Protein AF-A0A1F8EU82-F1 (afdb_monomer_lite)

Radius of gyration: 13.81 Å; chains: 1; bounding box: 41×26×36 Å

pLDDT: mean 71.19, std 11.15, range [42.75, 85.06]

Structure (mmCIF, N/CA/C/O backbone):
data_AF-A0A1F8EU82-F1
#
_entry.id   AF-A0A1F8EU82-F1
#
loop_
_atom_site.group_PDB
_atom_site.id
_atom_site.type_symbol
_atom_site.label_atom_id
_atom_site.label_alt_id
_atom_site.label_comp_id
_atom_site.label_asym_id
_atom_site.label_entity_id
_atom_site.label_seq_id
_atom_site.pdbx_PDB_ins_code
_atom_site.Cartn_x
_atom_site.Cartn_y
_atom_site.Cartn_z
_atom_site.occupancy
_atom_site.B_iso_or_equiv
_atom_site.auth_seq_id
_atom_site.auth_comp_id
_atom_site.auth_asym_id
_atom_site.auth_atom_id
_atom_site.pdbx_PDB_model_num
ATOM 1 N N . MET A 1 1 ? 17.419 -1.067 -7.642 1.00 68.06 1 MET A N 1
ATOM 2 C CA . MET A 1 1 ? 16.843 0.188 -8.180 1.00 68.06 1 MET A CA 1
ATOM 3 C C . MET A 1 1 ? 15.313 0.126 -8.231 1.00 68.06 1 MET A C 1
ATOM 5 O O . MET A 1 1 ? 14.684 0.919 -7.546 1.00 68.06 1 MET A O 1
ATOM 9 N N . PHE A 1 2 ? 14.714 -0.864 -8.909 1.00 69.62 2 PHE A N 1
ATOM 10 C CA . PHE A 1 2 ? 13.254 -1.094 -8.963 1.00 69.62 2 PHE A CA 1
ATOM 11 C C . PHE A 1 2 ? 12.539 -1.059 -7.593 1.00 69.62 2 PHE A C 1
ATOM 13 O O . PHE A 1 2 ? 11.602 -0.287 -7.408 1.00 69.62 2 PHE A O 1
ATOM 20 N N . TYR A 1 3 ? 13.015 -1.827 -6.604 1.00 70.75 3 TYR A N 1
ATOM 21 C CA . TYR A 1 3 ? 12.391 -1.883 -5.271 1.00 70.75 3 TYR A CA 1
ATOM 22 C C . TYR A 1 3 ? 12.427 -0.550 -4.515 1.00 70.75 3 TYR A C 1
ATOM 24 O O . TYR A 1 3 ? 11.478 -0.217 -3.818 1.00 70.75 3 TYR A O 1
ATOM 32 N N . ILE A 1 4 ? 13.488 0.240 -4.696 1.00 73.56 4 ILE A N 1
ATOM 33 C CA . ILE A 1 4 ? 13.636 1.553 -4.054 1.00 73.56 4 ILE A CA 1
ATOM 34 C C . ILE A 1 4 ? 12.628 2.541 -4.651 1.00 73.56 4 ILE A C 1
ATOM 36 O O . ILE A 1 4 ? 11.934 3.228 -3.908 1.00 73.56 4 ILE A O 1
ATOM 40 N N . PHE A 1 5 ? 12.485 2.565 -5.982 1.00 73.38 5 PHE A N 1
ATOM 41 C CA . PHE A 1 5 ? 11.475 3.393 -6.650 1.00 73.38 5 PHE A CA 1
ATOM 42 C C . PHE A 1 5 ? 10.050 2.965 -6.319 1.00 73.38 5 PHE A C 1
ATOM 44 O O . PHE A 1 5 ? 9.183 3.818 -6.133 1.00 73.38 5 PHE A O 1
ATOM 51 N N . THR A 1 6 ? 9.821 1.659 -6.195 1.00 73.19 6 THR A N 1
ATOM 52 C CA . THR A 1 6 ? 8.526 1.110 -5.786 1.00 73.19 6 THR A CA 1
ATOM 53 C C . THR A 1 6 ? 8.192 1.542 -4.360 1.00 73.19 6 THR A C 1
ATOM 55 O O . THR A 1 6 ? 7.092 2.024 -4.119 1.00 73.19 6 THR A O 1
ATOM 58 N N . LEU A 1 7 ? 9.151 1.454 -3.432 1.00 74.50 7 LEU A N 1
ATOM 59 C CA . LEU A 1 7 ? 8.967 1.861 -2.039 1.00 74.50 7 LEU A CA 1
ATOM 60 C C . LEU A 1 7 ? 8.731 3.372 -1.905 1.00 74.50 7 LEU A C 1
ATOM 62 O O . LEU A 1 7 ? 7.799 3.785 -1.220 1.00 74.50 7 LEU A O 1
ATOM 66 N N . ALA A 1 8 ? 9.527 4.198 -2.591 1.00 73.19 8 ALA A N 1
ATOM 67 C CA . ALA A 1 8 ? 9.353 5.650 -2.594 1.00 73.19 8 ALA A CA 1
ATOM 68 C C . ALA A 1 8 ? 7.985 6.054 -3.175 1.00 73.19 8 ALA A C 1
ATOM 70 O O . ALA A 1 8 ? 7.271 6.865 -2.590 1.00 73.19 8 ALA A O 1
ATOM 71 N N . SER A 1 9 ? 7.574 5.432 -4.282 1.00 73.56 9 SER A N 1
ATOM 72 C CA . SER A 1 9 ? 6.273 5.689 -4.914 1.00 73.56 9 SER A CA 1
ATOM 73 C C . SER A 1 9 ? 5.102 5.180 -4.067 1.00 73.56 9 SER A C 1
ATOM 75 O O . SER A 1 9 ? 4.052 5.824 -4.006 1.00 73.56 9 SER A O 1
ATOM 77 N N . ALA A 1 10 ? 5.278 4.058 -3.364 1.00 73.94 10 ALA A N 1
ATOM 78 C CA . ALA A 1 10 ? 4.295 3.537 -2.421 1.00 73.94 10 ALA A CA 1
ATOM 79 C C . ALA A 1 10 ? 4.122 4.479 -1.224 1.00 73.94 10 ALA A C 1
ATOM 81 O O . ALA A 1 10 ? 2.991 4.729 -0.822 1.00 73.94 10 ALA A O 1
ATOM 82 N N . ALA A 1 11 ? 5.208 5.065 -0.706 1.00 72.56 11 ALA A N 1
ATOM 83 C CA . ALA A 1 11 ? 5.152 6.057 0.369 1.00 72.56 11 ALA A CA 1
ATOM 84 C C . ALA A 1 11 ? 4.408 7.337 -0.053 1.00 72.56 11 ALA A C 1
ATOM 86 O O . ALA A 1 11 ? 3.608 7.875 0.718 1.00 72.56 11 ALA A O 1
ATOM 87 N N . VAL A 1 12 ? 4.616 7.799 -1.291 1.00 77.12 12 VAL A N 1
ATOM 88 C CA . VAL A 1 12 ? 3.868 8.932 -1.864 1.00 77.12 12 VAL A CA 1
ATOM 89 C C . VAL A 1 12 ? 2.388 8.584 -2.022 1.00 77.12 12 VAL A C 1
ATOM 91 O O . VAL A 1 12 ? 1.530 9.349 -1.586 1.00 77.12 12 VAL A O 1
ATOM 94 N N . THR A 1 13 ? 2.077 7.409 -2.576 1.00 75.12 13 THR A N 1
ATOM 95 C CA . THR A 1 13 ? 0.690 6.945 -2.755 1.00 75.12 13 THR A CA 1
ATOM 96 C C . THR A 1 13 ? -0.022 6.794 -1.413 1.00 75.12 13 THR A C 1
ATOM 98 O O . THR A 1 13 ? -1.137 7.275 -1.252 1.00 75.12 13 THR A O 1
ATOM 101 N N . PHE A 1 14 ? 0.637 6.186 -0.428 1.00 72.50 14 PHE A N 1
ATOM 102 C CA . PHE A 1 14 ? 0.151 6.069 0.944 1.00 72.50 14 PHE A CA 1
ATOM 103 C C . PHE A 1 14 ? -0.184 7.438 1.541 1.00 72.50 14 PHE A C 1
ATOM 105 O O . PHE A 1 14 ? -1.292 7.653 2.029 1.00 72.50 14 PHE A O 1
ATOM 112 N N . SER A 1 15 ? 0.750 8.388 1.447 1.00 67.50 15 SER A N 1
ATOM 113 C CA . SER A 1 15 ? 0.564 9.746 1.970 1.00 67.50 15 SER A CA 1
ATOM 114 C C . SER A 1 15 ? -0.609 10.453 1.289 1.00 67.50 15 SER A C 1
ATOM 116 O O . SER A 1 15 ? -1.408 11.108 1.956 1.00 67.50 15 SER A O 1
ATOM 118 N N . TYR A 1 16 ? -0.750 10.282 -0.029 1.00 74.75 16 TYR A N 1
ATOM 119 C CA . TYR A 1 16 ? -1.861 10.828 -0.802 1.00 74.75 16 TYR A CA 1
ATOM 120 C C . TYR A 1 16 ? -3.207 10.215 -0.400 1.00 74.75 16 TYR A C 1
ATOM 122 O O . TYR A 1 16 ? -4.161 10.957 -0.196 1.00 74.75 16 TYR A O 1
ATOM 130 N N . VAL A 1 17 ? -3.291 8.892 -0.233 1.00 70.56 17 VAL A N 1
ATOM 131 C CA . VAL A 1 17 ? -4.525 8.206 0.188 1.00 70.56 17 VAL A CA 1
ATOM 132 C C . VAL A 1 17 ? -4.934 8.643 1.594 1.00 70.56 17 VAL A C 1
ATOM 134 O O . VAL A 1 17 ? -6.100 8.969 1.807 1.00 70.56 17 VAL A O 1
ATOM 137 N N . LEU A 1 18 ? -3.988 8.735 2.534 1.00 67.25 18 LEU A N 1
ATOM 138 C CA . LEU A 1 18 ? -4.270 9.236 3.880 1.00 67.25 18 LEU A CA 1
ATOM 139 C C . LEU A 1 18 ? -4.752 10.691 3.871 1.00 67.25 18 LEU A C 1
ATOM 141 O O . LEU A 1 18 ? -5.717 11.021 4.563 1.00 67.25 18 LEU A O 1
ATOM 145 N N . LEU A 1 19 ? -4.114 11.561 3.082 1.00 65.75 19 LEU A N 1
ATOM 146 C CA . LEU A 1 19 ? -4.539 12.953 2.924 1.00 65.75 19 LEU A CA 1
ATOM 147 C C . LEU A 1 19 ? -5.931 13.032 2.294 1.00 65.75 19 LEU A C 1
ATOM 149 O O . LEU A 1 19 ? -6.820 13.652 2.869 1.00 65.75 19 LEU A O 1
ATOM 153 N N . ALA A 1 20 ? -6.149 12.362 1.163 1.00 67.44 20 ALA A N 1
ATOM 154 C CA . ALA A 1 20 ? -7.435 12.318 0.477 1.00 67.44 20 ALA A CA 1
ATOM 155 C C . ALA A 1 20 ? -8.543 11.811 1.405 1.00 67.44 20 ALA A C 1
ATOM 157 O O . ALA A 1 20 ? -9.619 12.397 1.440 1.00 67.44 20 ALA A O 1
ATOM 158 N N . LYS A 1 21 ? -8.268 10.796 2.229 1.00 64.19 21 LYS A N 1
ATOM 159 C CA . LYS A 1 21 ? -9.224 10.277 3.211 1.00 64.19 21 LYS A CA 1
ATOM 160 C C . LYS A 1 21 ? -9.506 11.260 4.345 1.00 64.19 21 LYS A C 1
ATOM 162 O O . LYS A 1 21 ? -10.655 11.395 4.757 1.00 64.19 21 LYS A O 1
ATOM 167 N N . LYS A 1 22 ? -8.486 11.984 4.820 1.00 61.16 22 LYS A N 1
ATOM 168 C CA . LYS A 1 22 ? -8.654 13.070 5.798 1.00 61.16 22 LYS A CA 1
ATOM 169 C C . LYS A 1 22 ? -9.539 14.199 5.255 1.00 61.16 22 LYS A C 1
ATOM 171 O O . LYS A 1 22 ? -10.239 14.830 6.036 1.00 61.16 22 LYS A O 1
ATOM 176 N N . PHE A 1 23 ? -9.522 14.442 3.945 1.00 60.44 23 PHE A N 1
ATOM 177 C CA . PHE A 1 23 ? -10.387 15.434 3.295 1.00 60.44 23 PHE A CA 1
ATOM 178 C C . PHE A 1 23 ? -11.753 14.871 2.857 1.00 60.44 23 PHE A C 1
ATOM 180 O O . PHE A 1 23 ? -12.716 15.625 2.778 1.00 60.44 23 PHE A O 1
ATOM 187 N N . ALA A 1 24 ? -11.864 13.563 2.614 1.00 59.00 24 ALA A N 1
ATOM 188 C CA . ALA A 1 24 ? -13.084 12.871 2.180 1.00 59.00 24 ALA A CA 1
ATOM 189 C C . ALA A 1 24 ? -13.889 12.250 3.341 1.00 59.00 24 ALA A C 1
ATOM 191 O O . ALA A 1 24 ? -14.657 11.309 3.135 1.00 59.00 24 ALA A O 1
ATOM 192 N N . THR A 1 25 ? -13.693 12.748 4.566 1.00 42.75 25 THR A N 1
ATOM 193 C CA . THR A 1 25 ? -14.315 12.263 5.808 1.00 42.75 25 THR A CA 1
ATOM 194 C C . THR A 1 25 ? -15.809 11.982 5.643 1.00 42.75 25 THR A C 1
ATOM 196 O O . THR A 1 25 ? -16.610 12.911 5.589 1.00 42.75 25 THR A O 1
ATOM 199 N N . GLY A 1 26 ? -16.177 10.696 5.595 1.00 49.97 26 GLY A N 1
ATOM 200 C CA . GLY A 1 26 ? -17.567 10.244 5.718 1.00 49.97 26 GLY A CA 1
ATOM 201 C C . GLY A 1 26 ? -17.957 9.015 4.895 1.00 49.97 26 GLY A C 1
ATOM 202 O O . GLY A 1 26 ? -18.874 8.303 5.291 1.00 49.97 26 GLY A O 1
ATOM 203 N N . HIS A 1 27 ? -17.275 8.712 3.788 1.00 45.75 27 HIS A N 1
ATOM 204 C CA . HIS A 1 27 ? -17.735 7.657 2.876 1.00 45.75 27 HIS A CA 1
ATOM 205 C C . HIS A 1 27 ? -16.827 6.427 2.914 1.00 45.75 27 HIS A C 1
ATOM 207 O O . HIS A 1 27 ? -15.939 6.252 2.084 1.00 45.75 27 HIS A O 1
ATOM 213 N N . HIS A 1 28 ? -17.069 5.542 3.882 1.00 52.91 28 HIS A N 1
ATOM 214 C CA . HIS A 1 28 ? -16.646 4.151 3.736 1.00 52.91 28 HIS A CA 1
ATOM 215 C C . HIS A 1 28 ? -17.470 3.523 2.610 1.00 52.91 28 HIS A C 1
ATOM 217 O O . HIS A 1 28 ? -18.692 3.673 2.576 1.00 52.91 28 HIS A O 1
ATOM 223 N N . LEU A 1 29 ? -16.819 2.828 1.677 1.00 46.03 29 LEU A N 1
ATOM 224 C CA . LEU A 1 29 ? -17.529 2.103 0.630 1.00 46.03 29 LEU A CA 1
ATOM 225 C C . LEU A 1 29 ? -18.167 0.853 1.264 1.00 46.03 29 LEU A C 1
ATOM 227 O O . LEU A 1 29 ? -17.521 -0.179 1.452 1.00 46.03 29 LEU A O 1
ATOM 231 N N . VAL A 1 30 ? -19.424 0.980 1.684 1.00 49.41 30 VAL A N 1
ATOM 232 C CA . VAL A 1 30 ? -20.195 -0.107 2.296 1.00 49.41 30 VAL A CA 1
ATOM 233 C C . VAL A 1 30 ? -20.821 -0.948 1.184 1.00 49.41 30 VAL A C 1
ATOM 235 O O . VAL A 1 30 ? -21.659 -0.457 0.430 1.00 49.41 30 VAL A O 1
ATOM 238 N N . ILE A 1 31 ? -20.437 -2.225 1.083 1.00 50.38 31 ILE A N 1
ATOM 239 C CA . ILE A 1 31 ? -21.091 -3.199 0.196 1.00 50.38 31 ILE A CA 1
ATOM 240 C C . ILE A 1 31 ? -21.836 -4.203 1.085 1.00 50.38 31 ILE A C 1
ATOM 242 O O . ILE A 1 31 ? -21.244 -5.109 1.676 1.00 50.38 31 ILE A O 1
ATOM 246 N N . GLY A 1 32 ? -23.153 -4.035 1.220 1.00 48.19 32 GLY A N 1
ATOM 247 C CA . GLY A 1 32 ? -23.977 -4.849 2.123 1.00 48.19 32 GLY A CA 1
ATOM 24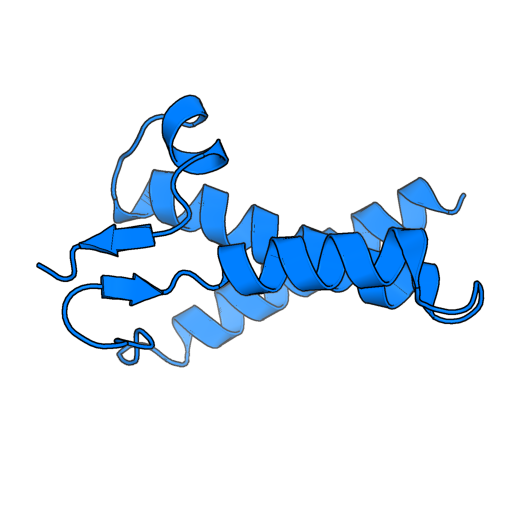8 C C . GLY A 1 32 ? -23.732 -4.522 3.605 1.00 48.19 32 GLY A C 1
ATOM 249 O O . GLY A 1 32 ? -23.773 -3.364 3.989 1.00 48.19 32 GLY A O 1
ATOM 250 N N . ARG A 1 33 ? -23.486 -5.533 4.456 1.00 46.06 33 ARG A N 1
ATOM 251 C CA . ARG A 1 33 ? -23.118 -5.366 5.890 1.00 46.06 33 ARG A CA 1
ATOM 252 C C . ARG A 1 33 ? -21.603 -5.408 6.135 1.00 46.06 33 ARG A C 1
ATOM 254 O O . ARG A 1 33 ? -21.148 -5.776 7.218 1.00 46.06 33 ARG A O 1
ATOM 261 N N . ARG A 1 34 ? -20.804 -5.170 5.099 1.00 47.94 34 ARG A N 1
ATOM 262 C CA . ARG A 1 34 ? -19.347 -5.290 5.157 1.00 47.94 34 ARG A CA 1
ATOM 263 C C . ARG A 1 34 ? -18.725 -3.987 4.687 1.00 47.94 34 ARG A C 1
ATOM 265 O O . ARG A 1 34 ? -19.090 -3.465 3.632 1.00 47.94 34 ARG A O 1
ATOM 272 N N . ILE A 1 35 ? -17.785 -3.481 5.476 1.00 58.94 35 ILE A N 1
ATOM 273 C CA . ILE A 1 35 ? -16.900 -2.409 5.039 1.00 58.94 35 ILE A CA 1
ATOM 274 C C . ILE A 1 35 ? -15.856 -3.092 4.170 1.00 58.94 35 ILE A C 1
ATOM 276 O O . ILE A 1 35 ? -15.067 -3.917 4.641 1.00 58.94 35 ILE A O 1
ATOM 280 N N . VAL A 1 36 ? -15.912 -2.815 2.869 1.00 54.25 36 VAL A N 1
ATOM 281 C CA . VAL A 1 36 ? -14.897 -3.313 1.948 1.00 54.25 36 VAL A CA 1
ATOM 282 C C . VAL A 1 36 ? -13.712 -2.383 2.084 1.00 54.25 36 VAL A C 1
ATOM 284 O O . VAL A 1 36 ? -13.738 -1.240 1.629 1.00 54.25 36 VAL A O 1
ATOM 287 N N . HIS A 1 37 ? -12.677 -2.869 2.758 1.00 63.19 37 HIS A N 1
ATOM 288 C CA . HIS A 1 37 ? -11.443 -2.120 2.853 1.00 63.19 37 HIS A CA 1
ATOM 289 C C . HIS A 1 37 ? -10.804 -2.053 1.472 1.00 63.19 37 HIS A C 1
ATOM 291 O O . HIS A 1 37 ? -10.783 -3.018 0.702 1.00 63.19 37 HIS A O 1
ATOM 297 N N . HIS A 1 38 ? -10.204 -0.904 1.184 1.00 66.75 38 HIS A N 1
ATOM 298 C CA . HIS A 1 38 ? -9.377 -0.685 0.002 1.00 66.75 38 HIS A CA 1
ATOM 299 C C . HIS A 1 38 ? -8.222 -1.709 -0.094 1.00 66.75 38 HIS A C 1
ATOM 301 O O . HIS A 1 38 ? -7.570 -1.782 -1.126 1.00 66.75 38 HIS A O 1
ATOM 307 N N . SER A 1 39 ? -7.973 -2.530 0.937 1.00 65.50 39 SER A N 1
ATOM 308 C CA . SER A 1 39 ? -6.981 -3.608 0.946 1.00 65.50 39 SER A CA 1
ATOM 309 C C . SER A 1 39 ? -7.277 -4.763 -0.005 1.00 65.50 39 SER A C 1
ATOM 311 O O . SER A 1 39 ? -6.333 -5.298 -0.583 1.00 65.50 39 SER A O 1
ATOM 313 N N . CYS A 1 40 ? -8.543 -5.112 -0.260 1.00 67.00 40 CYS A N 1
ATOM 314 C CA . CYS A 1 40 ? -8.870 -6.073 -1.324 1.00 67.00 40 CYS A CA 1
ATOM 315 C C . CYS A 1 40 ? -8.447 -5.531 -2.699 1.00 67.00 40 CYS A C 1
ATOM 317 O O . CYS A 1 40 ? -7.843 -6.244 -3.501 1.00 67.00 40 CYS A O 1
ATOM 319 N N . LEU A 1 41 ? -8.709 -4.242 -2.943 1.00 69.81 41 LEU A N 1
ATOM 320 C CA . LEU A 1 41 ? -8.251 -3.544 -4.143 1.00 69.81 41 LEU A CA 1
ATOM 321 C C . LEU A 1 41 ? -6.718 -3.450 -4.171 1.00 69.81 41 LEU A C 1
ATOM 323 O O . LEU A 1 41 ? -6.112 -3.650 -5.217 1.00 69.81 41 LEU A O 1
ATOM 327 N N . ALA A 1 42 ? -6.083 -3.216 -3.023 1.00 75.06 42 ALA A N 1
ATOM 328 C CA . ALA A 1 42 ? -4.634 -3.142 -2.891 1.00 75.06 42 ALA A CA 1
ATOM 329 C C . ALA A 1 42 ? -3.940 -4.445 -3.300 1.00 75.06 42 ALA A C 1
ATOM 331 O O . ALA A 1 42 ? -2.997 -4.413 -4.088 1.00 75.06 42 ALA A O 1
ATOM 332 N N . ILE A 1 43 ? -4.433 -5.588 -2.808 1.00 77.25 43 ILE A N 1
ATOM 333 C CA . ILE A 1 43 ? -3.907 -6.914 -3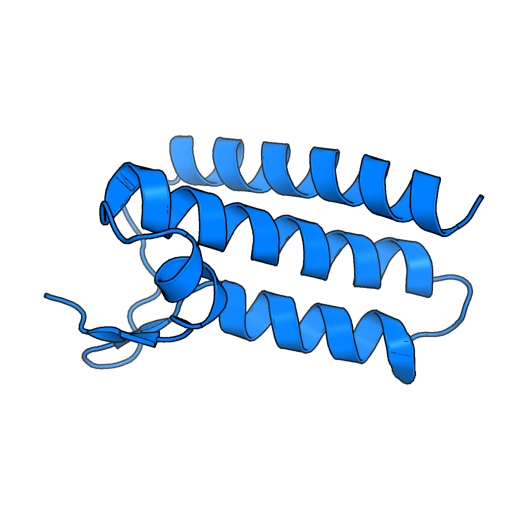.158 1.00 77.25 43 ILE A CA 1
ATOM 334 C C . ILE A 1 43 ? -4.121 -7.200 -4.639 1.00 77.25 43 ILE A C 1
ATOM 336 O O . ILE A 1 43 ? -3.199 -7.648 -5.316 1.00 77.25 43 ILE A O 1
ATOM 340 N N . PHE A 1 44 ? -5.312 -6.910 -5.161 1.00 78.25 44 PHE A N 1
ATOM 341 C CA . PHE A 1 44 ? -5.607 -7.098 -6.576 1.00 78.25 44 PHE A CA 1
ATOM 342 C C . PHE A 1 44 ? -4.658 -6.285 -7.469 1.00 78.25 44 PHE A C 1
ATOM 344 O O . PHE A 1 44 ? -4.075 -6.823 -8.409 1.00 78.25 44 PHE A O 1
ATOM 351 N N . VAL A 1 45 ? -4.434 -5.012 -7.133 1.00 81.69 45 VAL A N 1
ATOM 352 C CA . VAL A 1 45 ? -3.526 -4.117 -7.863 1.00 81.69 45 VAL A CA 1
ATOM 353 C C . VAL A 1 45 ? -2.061 -4.550 -7.712 1.00 81.69 45 VAL A C 1
ATOM 355 O O . VAL A 1 45 ? -1.313 -4.489 -8.686 1.00 81.69 45 VAL A O 1
ATOM 358 N N . LEU A 1 46 ? -1.651 -5.052 -6.543 1.00 82.44 46 LEU A N 1
ATOM 359 C CA . LEU A 1 46 ? -0.322 -5.642 -6.325 1.00 82.44 46 LEU A CA 1
ATOM 360 C C . LEU A 1 46 ? -0.083 -6.863 -7.219 1.00 82.44 46 LEU A C 1
ATOM 362 O O . LEU A 1 46 ? 0.941 -6.939 -7.894 1.00 82.44 46 LEU A O 1
ATOM 366 N N . ILE A 1 47 ? -1.031 -7.803 -7.248 1.00 82.00 47 ILE A N 1
ATOM 367 C CA . ILE A 1 47 ? -0.942 -9.022 -8.063 1.00 82.00 47 ILE A CA 1
ATOM 368 C C . ILE A 1 47 ? -0.934 -8.661 -9.554 1.00 82.00 47 ILE A C 1
ATOM 370 O O . ILE A 1 47 ? -0.096 -9.161 -10.304 1.00 82.00 47 ILE A O 1
ATOM 374 N N . LEU A 1 48 ? -1.807 -7.746 -9.984 1.00 80.12 48 LEU A N 1
ATOM 375 C CA . LEU A 1 48 ? -1.804 -7.240 -11.357 1.00 80.12 48 LEU A CA 1
ATOM 376 C C . LEU A 1 48 ? -0.456 -6.617 -11.727 1.00 80.12 48 LEU A C 1
ATOM 378 O O . LEU A 1 48 ? 0.109 -6.960 -12.765 1.00 80.12 48 LEU A O 1
ATOM 382 N N . GLY A 1 49 ? 0.066 -5.733 -10.873 1.00 80.75 49 GLY A N 1
ATOM 383 C CA . GLY A 1 49 ? 1.341 -5.056 -11.087 1.00 80.75 49 GLY A CA 1
ATOM 384 C C . GLY A 1 49 ? 2.502 -6.034 -11.245 1.00 80.75 49 GLY A C 1
ATOM 385 O O . GLY A 1 49 ? 3.294 -5.892 -12.171 1.00 80.75 49 GLY A O 1
ATOM 386 N N . LEU A 1 50 ? 2.568 -7.060 -10.394 1.00 80.12 50 LEU A N 1
ATOM 387 C CA . LEU A 1 50 ? 3.662 -8.032 -10.395 1.00 80.12 50 LEU A CA 1
ATOM 388 C C . LEU A 1 50 ? 3.629 -8.986 -11.596 1.00 80.12 50 LEU A C 1
ATOM 390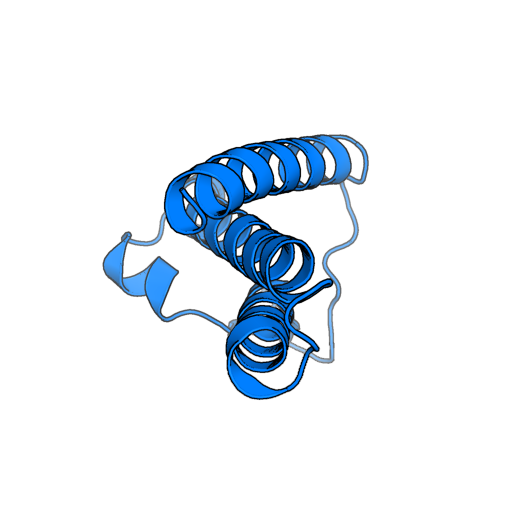 O O . LEU A 1 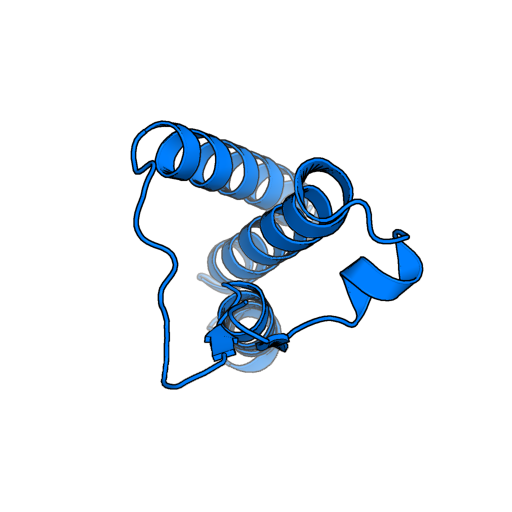50 ? 4.685 -9.262 -12.173 1.00 80.12 50 LEU A O 1
ATOM 394 N N . PHE A 1 51 ? 2.447 -9.489 -11.965 1.00 81.19 51 PHE A N 1
ATOM 395 C CA . PHE A 1 51 ? 2.332 -10.644 -12.864 1.00 81.19 51 PHE A CA 1
ATOM 396 C C . PHE A 1 51 ? 1.730 -10.341 -14.237 1.00 81.19 51 PHE A C 1
ATOM 398 O O . PHE A 1 51 ? 1.995 -11.084 -15.178 1.00 81.19 51 PHE A O 1
ATOM 405 N N . ILE A 1 52 ? 0.914 -9.292 -14.365 1.00 84.38 52 ILE A N 1
ATOM 406 C CA . ILE A 1 52 ? 0.090 -9.064 -15.565 1.00 84.38 52 ILE A CA 1
ATOM 407 C C . ILE A 1 52 ? 0.527 -7.802 -16.314 1.00 84.38 52 ILE A C 1
ATOM 409 O O . ILE A 1 52 ? 0.513 -7.770 -17.543 1.00 84.38 52 ILE A O 1
ATOM 413 N N . VAL A 1 53 ? 0.919 -6.754 -15.592 1.00 85.06 53 VAL A N 1
ATOM 414 C CA . VAL A 1 53 ? 1.234 -5.449 -16.182 1.00 85.06 53 VAL A CA 1
ATOM 415 C C . VAL A 1 53 ? 2.611 -5.458 -16.877 1.00 85.06 53 VAL A C 1
ATOM 417 O O . VAL A 1 53 ? 3.569 -6.012 -16.327 1.00 85.06 53 VAL A O 1
ATOM 420 N N . PRO A 1 54 ? 2.750 -4.816 -18.059 1.00 84.56 54 PRO A N 1
ATOM 421 C CA . PRO A 1 54 ? 4.032 -4.673 -18.751 1.00 84.56 54 PRO A CA 1
ATOM 422 C C . PRO A 1 54 ? 5.111 -4.018 -17.880 1.00 84.56 54 PRO A C 1
ATOM 424 O O . PRO A 1 54 ? 4.810 -3.155 -17.055 1.00 84.56 54 PRO A O 1
ATOM 427 N N . GLU A 1 55 ? 6.384 -4.351 -18.113 1.00 82.31 55 GLU A N 1
ATOM 428 C CA . GLU A 1 55 ? 7.531 -3.839 -17.335 1.00 82.31 55 GLU A CA 1
ATOM 429 C C . GLU A 1 55 ? 7.557 -2.306 -17.193 1.00 82.31 55 GLU A C 1
ATOM 431 O O . GLU A 1 55 ? 7.924 -1.782 -16.142 1.00 82.31 55 GLU A O 1
ATOM 436 N N . SER A 1 56 ? 7.096 -1.576 -18.213 1.00 81.06 56 SER A N 1
ATOM 437 C CA . SER A 1 56 ? 7.019 -0.109 -18.202 1.00 81.06 56 SER A CA 1
ATOM 438 C C . SER A 1 56 ? 6.043 0.458 -17.164 1.00 81.06 56 SER A C 1
ATOM 440 O O . SER A 1 56 ? 6.273 1.547 -16.645 1.00 81.06 56 SER A O 1
ATOM 442 N N . ALA A 1 57 ? 4.972 -0.267 -16.838 1.00 81.25 57 ALA A N 1
ATOM 443 C CA . ALA A 1 57 ? 3.950 0.152 -15.875 1.00 81.25 57 ALA A CA 1
ATOM 444 C C . ALA A 1 57 ? 4.017 -0.631 -14.551 1.00 81.25 57 ALA A C 1
ATOM 446 O O . ALA A 1 57 ? 3.439 -0.206 -13.550 1.00 81.25 57 ALA A O 1
ATOM 447 N N . LYS A 1 58 ? 4.785 -1.726 -14.509 1.00 83.31 58 LYS A N 1
ATOM 448 C CA . LYS A 1 58 ? 4.951 -2.612 -13.350 1.00 83.31 58 LYS A CA 1
ATOM 449 C C . LYS A 1 58 ? 5.359 -1.871 -12.076 1.00 83.31 58 LYS A C 1
ATOM 451 O O . LYS A 1 58 ? 4.766 -2.115 -11.027 1.00 83.31 58 LYS A O 1
ATOM 456 N N . VAL A 1 59 ? 6.315 -0.938 -12.155 1.00 81.81 59 VAL A N 1
ATOM 457 C CA . VAL A 1 59 ? 6.755 -0.130 -10.995 1.00 81.81 59 VAL A CA 1
ATOM 458 C C . VAL A 1 59 ? 5.582 0.648 -10.401 1.00 81.81 59 VAL A C 1
ATOM 460 O O . VAL A 1 59 ? 5.346 0.600 -9.196 1.00 81.81 59 VAL A O 1
ATOM 463 N N . ILE A 1 60 ? 4.839 1.353 -11.257 1.00 82.06 60 ILE A N 1
ATOM 464 C CA . ILE A 1 60 ? 3.769 2.263 -10.848 1.00 82.06 60 ILE A CA 1
ATOM 465 C C . ILE A 1 60 ? 2.599 1.462 -10.280 1.00 82.06 60 ILE A C 1
ATOM 467 O O . ILE A 1 60 ? 2.146 1.742 -9.174 1.00 82.06 60 ILE A O 1
ATOM 471 N N . THR A 1 61 ? 2.141 0.426 -10.984 1.00 81.75 61 THR A N 1
ATOM 472 C CA . THR A 1 61 ? 0.999 -0.379 -10.533 1.00 81.75 61 THR A CA 1
ATOM 473 C C . THR A 1 61 ? 1.308 -1.120 -9.231 1.00 81.75 61 THR A C 1
ATOM 475 O O . THR A 1 61 ? 0.500 -1.092 -8.306 1.00 81.75 61 THR A O 1
ATOM 478 N N . THR A 1 62 ? 2.502 -1.706 -9.104 1.00 82.88 62 THR A N 1
ATOM 479 C CA . THR A 1 62 ? 2.920 -2.388 -7.866 1.00 82.88 62 THR A CA 1
ATOM 480 C C . THR A 1 62 ? 3.033 -1.403 -6.700 1.00 82.88 62 THR A C 1
ATOM 482 O O . THR A 1 62 ? 2.588 -1.704 -5.593 1.00 82.88 62 THR A O 1
ATOM 485 N N . ALA A 1 63 ? 3.569 -0.201 -6.939 1.00 82.00 63 ALA A N 1
ATOM 486 C CA . ALA A 1 63 ? 3.664 0.845 -5.924 1.00 82.00 63 ALA A CA 1
ATOM 487 C C . ALA A 1 63 ? 2.292 1.351 -5.462 1.00 82.00 63 ALA A C 1
ATOM 489 O O . ALA A 1 63 ? 2.105 1.586 -4.269 1.00 82.00 63 ALA A O 1
ATOM 490 N N . ILE A 1 64 ? 1.328 1.479 -6.380 1.00 82.88 64 ILE A N 1
ATOM 491 C CA . ILE A 1 64 ? -0.043 1.873 -6.040 1.00 82.88 64 ILE A CA 1
ATOM 492 C C . ILE A 1 64 ? -0.673 0.827 -5.123 1.00 82.88 64 ILE A C 1
ATOM 494 O O . ILE A 1 64 ? -1.162 1.168 -4.047 1.00 82.88 64 ILE A O 1
ATOM 498 N N . GLY A 1 65 ? -0.611 -0.449 -5.508 1.00 82.94 65 GLY A N 1
ATOM 499 C CA . GLY A 1 65 ? -1.145 -1.530 -4.682 1.00 82.94 65 GLY A CA 1
ATOM 500 C C . GLY A 1 65 ? -0.473 -1.585 -3.305 1.00 82.94 65 GLY A C 1
ATOM 501 O O . GLY A 1 65 ? -1.161 -1.659 -2.290 1.00 82.94 65 GLY A O 1
ATOM 502 N N . ALA A 1 66 ? 0.856 -1.445 -3.239 1.00 83.38 66 ALA A N 1
ATOM 503 C CA . ALA A 1 66 ? 1.591 -1.399 -1.974 1.00 83.38 66 ALA A CA 1
ATOM 504 C C . ALA A 1 66 ? 1.191 -0.199 -1.096 1.00 83.38 66 ALA A C 1
ATOM 506 O O . ALA A 1 66 ? 0.983 -0.358 0.106 1.00 83.38 66 ALA A O 1
ATOM 507 N N . GLY A 1 67 ? 1.045 0.992 -1.682 1.00 80.00 67 GLY A N 1
ATOM 508 C CA . GLY A 1 67 ? 0.644 2.200 -0.959 1.00 80.00 67 GLY A CA 1
ATOM 509 C C . GLY A 1 67 ? -0.763 2.099 -0.368 1.00 80.00 67 GLY A C 1
ATOM 510 O O . GLY A 1 67 ? -0.970 2.446 0.795 1.00 80.00 67 GLY A O 1
ATOM 511 N N . ILE A 1 68 ? -1.721 1.556 -1.129 1.00 81.25 68 ILE A N 1
ATOM 512 C CA . ILE A 1 68 ? -3.089 1.314 -0.641 1.00 81.25 68 ILE A CA 1
ATOM 513 C C . ILE A 1 68 ? -3.074 0.261 0.479 1.00 81.25 68 ILE A C 1
ATOM 515 O O . ILE A 1 68 ? -3.773 0.411 1.481 1.00 81.25 68 ILE A O 1
ATOM 519 N N . TYR A 1 69 ? -2.244 -0.777 0.348 1.00 83.31 69 TYR A N 1
ATOM 520 C CA . TYR A 1 69 ? -2.144 -1.839 1.346 1.00 83.31 69 TYR A CA 1
ATOM 521 C C . TYR A 1 69 ? -1.592 -1.326 2.682 1.00 83.31 69 TYR A C 1
ATOM 523 O O . TYR A 1 69 ? -2.167 -1.586 3.738 1.00 83.31 69 TYR A O 1
ATOM 531 N N . LEU A 1 70 ? -0.531 -0.516 2.638 1.00 80.56 70 LEU A N 1
ATOM 532 C CA . LEU A 1 70 ? 0.019 0.143 3.825 1.00 80.56 70 LEU A CA 1
ATOM 533 C C . LEU A 1 70 ? -0.992 1.096 4.472 1.00 80.56 70 LEU A C 1
ATOM 535 O O . LEU A 1 70 ? -1.073 1.152 5.698 1.00 80.56 70 LEU A O 1
ATOM 539 N N . SER A 1 71 ? -1.792 1.807 3.666 1.00 79.38 71 SER A N 1
ATOM 540 C CA . SER A 1 71 ? -2.842 2.709 4.166 1.00 79.38 71 SER A CA 1
ATOM 541 C C . SER A 1 71 ? -3.867 1.943 4.982 1.00 79.38 71 SER A C 1
ATOM 543 O O . SER A 1 71 ? -4.260 2.382 6.057 1.00 79.38 71 SER A O 1
ATOM 545 N N . HIS A 1 72 ? -4.258 0.766 4.505 1.00 80.19 72 HIS A N 1
ATOM 546 C CA . HIS A 1 72 ? -5.160 -0.106 5.236 1.00 80.19 72 HIS A CA 1
ATOM 547 C C . HIS A 1 72 ? -4.569 -0.599 6.565 1.00 80.19 72 HIS A C 1
ATOM 549 O O . HIS A 1 72 ? -5.242 -0.503 7.587 1.00 80.19 72 HIS A O 1
ATOM 555 N N . ILE A 1 73 ? -3.318 -1.072 6.579 1.00 78.81 73 ILE A N 1
ATOM 556 C CA . ILE A 1 73 ? -2.678 -1.542 7.820 1.00 78.81 73 ILE A CA 1
ATOM 557 C C . ILE A 1 73 ? -2.640 -0.416 8.857 1.00 78.81 73 ILE A C 1
ATOM 559 O O . ILE A 1 73 ? -2.96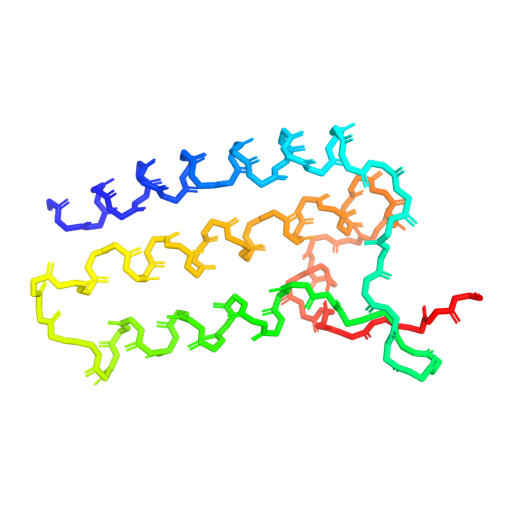9 -0.629 10.024 1.00 78.81 73 ILE A O 1
ATOM 563 N N . ALA A 1 74 ? -2.270 0.796 8.432 1.00 76.94 74 ALA A N 1
ATOM 564 C CA . ALA A 1 74 ? -2.288 1.962 9.304 1.00 76.94 74 ALA A CA 1
ATOM 565 C C . ALA A 1 74 ? -3.705 2.225 9.839 1.00 76.94 74 ALA A C 1
ATOM 567 O O . ALA A 1 74 ? -3.880 2.439 11.034 1.00 76.94 74 ALA A O 1
ATOM 568 N N . GLU A 1 75 ? -4.730 2.159 8.993 1.00 73.88 75 GLU A N 1
ATOM 569 C CA . GLU A 1 75 ? -6.109 2.382 9.424 1.00 73.88 75 GLU A CA 1
ATOM 570 C C . GLU A 1 75 ? -6.585 1.386 10.487 1.00 73.88 75 GLU A C 1
ATOM 572 O O . GLU A 1 75 ? -7.158 1.799 11.497 1.00 73.88 75 GLU A O 1
ATOM 577 N N . GLU A 1 76 ? -6.314 0.096 10.297 1.00 74.12 76 GLU A N 1
ATOM 578 C CA . GLU A 1 76 ? -6.679 -0.949 11.260 1.00 74.12 76 GLU A CA 1
ATOM 579 C C . GLU A 1 76 ? -5.955 -0.772 12.601 1.00 74.12 76 GLU A C 1
ATOM 581 O O . GLU A 1 76 ? -6.526 -1.016 13.665 1.00 74.12 76 GLU A O 1
ATOM 586 N N . ILE A 1 77 ? -4.703 -0.314 12.582 1.00 77.94 77 ILE A N 1
ATOM 587 C CA . ILE A 1 77 ? -3.931 -0.082 13.808 1.00 77.94 77 ILE A CA 1
ATOM 588 C C . ILE A 1 77 ? -4.404 1.192 14.520 1.00 77.94 77 ILE A C 1
ATOM 590 O O . ILE A 1 77 ? -4.597 1.182 15.735 1.00 77.94 77 ILE A O 1
ATOM 594 N N . TYR A 1 78 ? -4.597 2.294 13.792 1.00 73.75 78 TYR A N 1
ATOM 595 C CA . TYR A 1 78 ? -4.875 3.602 14.394 1.00 73.75 78 TYR A CA 1
ATOM 596 C C . TYR A 1 78 ? -6.352 3.818 14.738 1.00 73.75 78 TYR A C 1
ATOM 598 O O . TYR A 1 78 ? -6.644 4.384 15.792 1.00 73.75 78 TYR A O 1
ATOM 606 N N . PHE A 1 79 ? -7.284 3.389 13.881 1.00 71.75 79 PHE A N 1
ATOM 607 C CA . PHE A 1 79 ? -8.719 3.637 14.078 1.00 71.75 79 PHE A CA 1
ATOM 608 C C . PHE A 1 79 ? -9.433 2.449 14.722 1.00 71.75 79 PHE A C 1
ATOM 610 O O . PHE A 1 79 ? -10.206 2.647 15.656 1.00 71.75 79 PHE A O 1
ATOM 617 N N . VAL A 1 80 ? -9.147 1.225 14.266 1.00 73.56 80 VAL A N 1
ATOM 618 C CA . VAL A 1 80 ? -9.796 -0.002 14.774 1.00 73.56 80 VAL A CA 1
ATOM 619 C C . VAL A 1 80 ? -9.076 -0.556 16.016 1.00 73.56 80 VAL A C 1
ATOM 621 O O . VAL A 1 80 ? -9.650 -1.329 16.780 1.00 73.56 80 VAL A O 1
ATOM 624 N N . LYS A 1 81 ? -7.845 -0.093 16.291 1.00 77.25 81 LYS A N 1
ATOM 625 C CA . L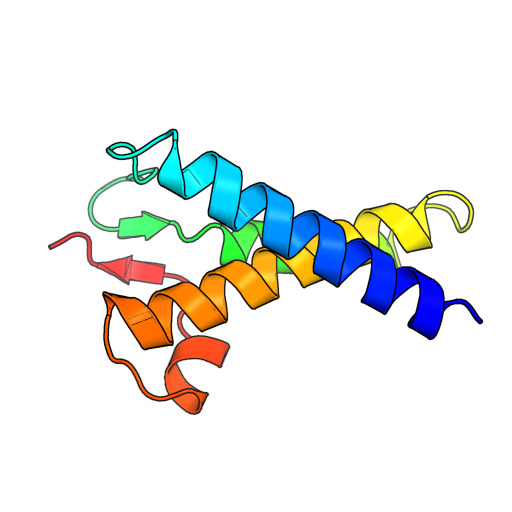YS A 1 81 ? -6.992 -0.528 17.419 1.00 77.25 81 LYS A CA 1
ATOM 626 C C . LYS A 1 81 ? -6.684 -2.028 17.404 1.00 77.25 81 LYS A C 1
ATOM 628 O O . LYS A 1 81 ? -6.452 -2.643 18.446 1.00 77.25 81 LYS A O 1
ATOM 633 N N . THR A 1 82 ? -6.665 -2.618 16.217 1.00 76.50 82 THR A N 1
ATOM 634 C CA . THR A 1 82 ? -6.307 -4.021 15.998 1.00 76.50 82 THR A CA 1
ATOM 635 C C . THR A 1 82 ? -4.794 -4.217 16.049 1.00 76.50 82 THR A C 1
ATOM 637 O O . THR A 1 82 ? -4.013 -3.308 15.762 1.00 76.50 82 THR A O 1
ATOM 640 N N . SER A 1 83 ? -4.348 -5.421 16.417 1.00 83.69 83 SER A N 1
ATOM 641 C CA . SER A 1 83 ? -2.919 -5.744 16.394 1.00 83.69 83 SER A CA 1
ATOM 642 C C . SER A 1 83 ? -2.392 -5.770 14.957 1.00 83.69 83 SER A C 1
ATOM 644 O O . SER A 1 83 ? -3.119 -6.123 14.031 1.00 83.69 83 SER A O 1
ATOM 646 N N . ILE A 1 84 ? -1.109 -5.445 14.763 1.00 77.75 84 ILE A N 1
ATOM 647 C CA . ILE A 1 84 ? -0.482 -5.429 13.429 1.00 77.75 84 ILE A CA 1
ATOM 648 C C . ILE A 1 84 ? -0.644 -6.760 12.684 1.00 77.75 84 ILE A C 1
ATOM 650 O O . ILE A 1 84 ? -0.903 -6.771 11.487 1.00 77.75 84 ILE A O 1
ATOM 654 N N . TRP A 1 85 ? -0.563 -7.883 13.402 1.00 77.19 85 TRP A N 1
ATOM 655 C CA . TRP A 1 85 ? -0.771 -9.210 12.829 1.00 77.19 85 TRP A CA 1
ATOM 656 C C . TRP A 1 85 ? -2.190 -9.390 12.302 1.00 77.19 85 TRP A C 1
ATOM 658 O O . TRP A 1 85 ? -2.364 -9.945 11.228 1.00 77.19 85 TRP A O 1
ATOM 668 N N . TRP A 1 86 ? -3.195 -8.879 13.012 1.00 75.44 86 TRP A N 1
ATOM 669 C CA . TRP A 1 86 ? -4.572 -8.891 12.528 1.00 75.44 86 TRP A CA 1
ATOM 670 C C . TRP A 1 86 ? -4.774 -7.928 11.359 1.00 75.44 86 TRP A C 1
ATOM 672 O O . TRP A 1 86 ? -5.369 -8.316 10.359 1.00 75.44 86 TRP A O 1
ATOM 682 N N . ALA A 1 87 ? -4.210 -6.723 11.436 1.00 75.31 87 ALA A N 1
ATOM 683 C CA . ALA A 1 87 ? -4.280 -5.707 10.385 1.00 75.31 87 ALA A CA 1
ATOM 684 C C . ALA A 1 87 ? -3.676 -6.168 9.044 1.00 75.31 87 ALA A C 1
ATOM 686 O O . ALA A 1 87 ? -4.091 -5.706 7.988 1.00 75.31 87 ALA A O 1
ATOM 687 N N . LEU A 1 88 ? -2.711 -7.094 9.067 1.00 76.12 88 LEU A N 1
ATOM 688 C CA . LEU A 1 88 ? -2.142 -7.698 7.857 1.00 76.12 88 LEU A CA 1
ATOM 689 C C . LEU A 1 88 ? -3.092 -8.687 7.163 1.00 76.12 88 LEU A C 1
ATOM 691 O O . LEU A 1 88 ? -2.922 -8.956 5.979 1.00 76.12 88 LEU A O 1
ATOM 695 N N . PHE A 1 89 ? -4.061 -9.261 7.880 1.00 74.06 89 PHE A N 1
ATOM 696 C CA . PHE A 1 89 ? -4.928 -10.323 7.355 1.00 74.06 89 PHE A CA 1
ATOM 697 C C . PHE A 1 89 ? -6.424 -9.964 7.359 1.00 74.06 89 PHE A C 1
ATOM 699 O O . PHE A 1 89 ? -7.241 -10.732 6.845 1.00 74.06 89 PHE A O 1
ATOM 706 N N . VAL A 1 90 ? -6.809 -8.807 7.907 1.00 68.81 90 VAL A N 1
ATOM 707 C CA . VAL A 1 90 ? -8.196 -8.321 7.914 1.00 68.81 90 VAL A CA 1
ATOM 708 C C . VAL A 1 90 ? -8.507 -7.577 6.622 1.00 68.81 90 VAL A C 1
ATOM 710 O O . VAL A 1 90 ? -8.310 -6.388 6.478 1.00 68.81 90 VAL A O 1
ATOM 713 N N . PHE A 1 91 ? -9.039 -8.287 5.635 1.00 63.97 91 PHE A N 1
ATOM 714 C CA . PHE A 1 91 ? -9.408 -7.669 4.352 1.00 63.97 91 PHE A CA 1
ATOM 715 C C . PHE A 1 91 ? -10.861 -7.188 4.307 1.00 63.97 91 PHE A C 1
ATOM 717 O O . PHE A 1 91 ? -11.251 -6.389 3.456 1.00 63.97 91 PHE A O 1
ATOM 724 N N . ILE A 1 92 ? -11.689 -7.705 5.212 1.00 59.62 92 ILE A N 1
ATOM 725 C CA . ILE A 1 92 ? -13.130 -7.493 5.237 1.00 59.62 92 ILE A CA 1
ATOM 726 C C . ILE A 1 92 ? -13.560 -7.413 6.698 1.00 59.62 92 ILE A C 1
ATOM 728 O O . ILE A 1 92 ? -13.517 -8.429 7.394 1.00 59.62 92 ILE A O 1
ATOM 732 N N . ASN A 1 93 ? -14.034 -6.248 7.135 1.00 59.50 93 ASN A N 1
ATOM 733 C CA . ASN A 1 93 ? -14.658 -6.096 8.447 1.00 59.50 93 ASN A CA 1
ATOM 734 C C . ASN A 1 93 ? -16.183 -6.034 8.322 1.00 59.50 93 ASN A C 1
ATOM 736 O O . ASN A 1 93 ? -16.741 -5.690 7.271 1.00 59.50 93 ASN A O 1
ATOM 740 N N . LYS A 1 94 ? -16.876 -6.405 9.403 1.00 48.84 94 LYS A N 1
ATOM 741 C CA . LYS A 1 94 ? -18.306 -6.105 9.522 1.00 48.84 94 LYS A CA 1
ATOM 742 C C . LYS A 1 94 ? -18.465 -4.587 9.589 1.00 48.84 94 LYS A C 1
ATOM 744 O O . LYS A 1 94 ? -17.692 -3.924 10.267 1.00 48.84 94 LYS A O 1
ATOM 749 N N . ALA A 1 95 ? -19.434 -4.060 8.846 1.00 55.81 95 ALA A N 1
ATOM 750 C CA . ALA A 1 95 ? -19.952 -2.736 9.148 1.00 55.81 95 ALA A CA 1
ATOM 751 C C . ALA A 1 95 ? -20.715 -2.871 10.468 1.00 55.81 95 ALA A C 1
ATOM 753 O O . ALA A 1 95 ? -21.602 -3.729 10.544 1.00 55.81 95 ALA A O 1
ATOM 754 N N . ASP A 1 96 ? -20.300 -2.119 11.484 1.00 54.62 96 ASP A N 1
ATOM 755 C CA . ASP A 1 96 ? -21.055 -1.988 12.733 1.00 54.62 96 ASP A CA 1
ATOM 756 C C . ASP A 1 96 ? -22.459 -1.422 12.465 1.00 54.62 96 ASP A C 1
ATOM 758 O O . ASP A 1 96 ? -22.581 -0.506 11.614 1.00 54.62 96 ASP A O 1
#

Organism: NCBI:txid1802668

Secondary structure (DSSP, 8-state):
-HHHHHHHHHHHHHHHHHHHHHHSTT---EETTEEE-HHHHHHHHHHHHHHTS-HHHHHHHHHHHHHHHHHHHHHHHHTS---HHHHTT--EEEP-

Sequence (96 aa):
MFYIFTLASAAVTFSYVLLAKKFATGHHLVIGRRIVHHSCLAIFVLILGLFIVPESAKVITTAIGAGIYLSHIAEEIYFVKTSIWWALFVFINKAD

Foldseek 3Di:
DLVVLLQVLLQVLLVVVVVVCVVVPDDQPDDDQKRQQCLVVLVVLLCCLPPPDDPVCSSVSNSNSSNSLVNQLCCCCPPVVDDSVCSNPCRMDGND